Protein AF-A0A835IHR6-F1 (afdb_monomer_lite)

Secondary structure (DSSP, 8-state):
---THHHHHHHTSS-S---EEEEEEEEEE--TTS--EEEEEEEEEEEEEE-SS-EEESSS---TT-EEEEE---HHHHHHHHHHHHHHHHHHHHHTTTS----------BGGGSHHHHSSTTHHHHHHHTTSTT-------BSS--PPPPGGGS--------PPP-----------

Sequence (176 aa):
MRSLFSISSKMSHASDNDLYIGVTKRRKCSVGSEKKKLVSTLAFHEVSRGDEEYLYVVGDGIKTGDTFQFFYPYPEGALMSRNVVFDNLRALKQSNADKKVMCGGLIFSCCGRGESFLEQPNADSLAFSENFEGVSLSGVFCCGEIGRSSVSIGQDNGAMPHLKNNETLAASERKA

Organism: NCBI:txid261450

Foldseek 3Di:
DPDPVVVVVVVVPDDDFAKKKWKWDWDQDDDPPDGTDTAIDIDIWTFPDDDPPDTDTPDDDDDPPIDIDMDDADLPVVLVVLVVLLVVLLVVCVVCVPPPDDDDDADADAPCCACVRNVHHPSNVCSVCVNDPPDDDDYDHDPDDDDPDPPPSPPPVDDDDDDDDDDDDDDDDDDD

Radius of gyration: 23.87 Å; chains: 1; bounding box: 57×58×56 Å

InterPro domains:
  IPR019494 FIST, C-domain [PF10442] (58-148)

pLDDT: mean 72.57, std 21.6, range [28.52, 95.31]

Structure (mmCIF, N/CA/C/O backbone):
data_AF-A0A835IHR6-F1
#
_entry.id   AF-A0A835IHR6-F1
#
loop_
_atom_site.group_PDB
_atom_site.id
_atom_site.type_symbol
_atom_site.label_atom_id
_atom_site.label_alt_id
_atom_site.label_comp_id
_atom_site.label_asym_id
_atom_site.label_entity_id
_atom_site.label_seq_id
_atom_site.pdbx_PDB_ins_code
_atom_site.Cartn_x
_atom_site.Cartn_y
_atom_site.Cartn_z
_atom_site.occupancy
_atom_site.B_iso_or_equiv
_atom_site.auth_seq_id
_atom_site.auth_comp_id
_atom_site.auth_asym_id
_atom_site.auth_atom_id
_atom_site.pdbx_PDB_model_num
ATOM 1 N N . MET A 1 1 ? 23.087 12.637 -8.332 1.00 33.00 1 MET A N 1
ATOM 2 C CA . MET A 1 1 ? 23.139 11.366 -9.080 1.00 33.00 1 MET A CA 1
ATOM 3 C C . MET A 1 1 ? 23.685 10.310 -8.127 1.00 33.00 1 MET A C 1
ATOM 5 O O . MET A 1 1 ? 24.873 10.334 -7.837 1.00 33.00 1 MET A O 1
ATOM 9 N N . ARG A 1 2 ? 22.828 9.500 -7.490 1.00 32.53 2 ARG A N 1
ATOM 10 C CA . ARG A 1 2 ? 23.314 8.388 -6.656 1.00 32.53 2 ARG A CA 1
ATOM 11 C C . ARG A 1 2 ? 23.652 7.248 -7.614 1.00 32.53 2 ARG A C 1
ATOM 13 O O . ARG A 1 2 ? 22.784 6.816 -8.360 1.00 32.53 2 ARG A O 1
ATOM 20 N N . SER A 1 3 ? 24.934 6.897 -7.659 1.00 32.94 3 SER A N 1
ATOM 21 C CA . SER A 1 3 ? 25.515 5.910 -8.570 1.00 32.94 3 SER A CA 1
ATOM 22 C C . SER A 1 3 ? 24.797 4.560 -8.464 1.00 32.94 3 SER A C 1
ATOM 24 O O . SER A 1 3 ? 24.517 4.112 -7.350 1.00 32.94 3 SER A O 1
ATOM 26 N N . LEU A 1 4 ? 24.542 3.912 -9.607 1.00 38.97 4 LEU A N 1
ATOM 27 C CA . LEU A 1 4 ? 24.012 2.542 -9.728 1.00 38.97 4 LEU A CA 1
ATOM 28 C C . LEU A 1 4 ? 24.781 1.540 -8.843 1.00 38.97 4 LEU A C 1
ATOM 30 O O . LEU A 1 4 ? 24.191 0.619 -8.282 1.00 38.97 4 LEU A O 1
ATOM 34 N N . PHE A 1 5 ? 26.070 1.795 -8.593 1.00 34.50 5 PHE A N 1
ATOM 35 C CA . PHE A 1 5 ? 26.899 1.015 -7.668 1.00 34.50 5 PHE A CA 1
ATOM 36 C C . PHE A 1 5 ? 26.370 0.986 -6.225 1.00 34.50 5 PHE A C 1
ATOM 38 O O . PHE A 1 5 ? 26.465 -0.036 -5.550 1.00 34.50 5 PHE A O 1
ATOM 45 N N . SER A 1 6 ? 25.768 2.081 -5.745 1.00 37.47 6 SER A N 1
ATOM 46 C CA . SER A 1 6 ? 25.192 2.142 -4.393 1.00 37.47 6 SER A CA 1
ATOM 47 C C . SER A 1 6 ? 23.899 1.333 -4.263 1.00 37.47 6 SER A C 1
ATOM 49 O O . SER A 1 6 ? 23.477 1.057 -3.140 1.00 37.47 6 SER A O 1
ATOM 51 N N . ILE A 1 7 ? 23.249 1.007 -5.383 1.00 46.50 7 ILE A N 1
ATOM 52 C CA . ILE A 1 7 ? 22.036 0.185 -5.417 1.00 46.50 7 ILE A CA 1
ATOM 53 C C . ILE A 1 7 ? 22.451 -1.290 -5.408 1.00 46.50 7 ILE A C 1
ATOM 55 O O . ILE A 1 7 ? 21.977 -2.047 -4.563 1.00 46.50 7 ILE A O 1
ATOM 59 N N . SER A 1 8 ? 23.440 -1.659 -6.231 1.00 43.56 8 SER A N 1
ATOM 60 C CA . SER A 1 8 ? 23.990 -3.021 -6.278 1.00 43.56 8 SER A CA 1
ATOM 61 C C . SER A 1 8 ? 24.566 -3.489 -4.935 1.00 43.56 8 SER A C 1
ATOM 63 O O . SER A 1 8 ? 24.336 -4.633 -4.556 1.00 43.56 8 SER A O 1
ATOM 65 N N . SER A 1 9 ? 25.243 -2.622 -4.169 1.00 36.38 9 SER A N 1
ATOM 66 C CA . SER A 1 9 ? 25.798 -3.014 -2.861 1.00 36.38 9 SER A CA 1
ATOM 67 C C . SER A 1 9 ? 24.741 -3.182 -1.761 1.00 36.38 9 SER A C 1
ATOM 69 O O . SER A 1 9 ? 25.033 -3.757 -0.718 1.00 36.38 9 SER A O 1
ATOM 71 N N . LYS A 1 10 ? 23.526 -2.648 -1.951 1.00 41.16 10 LYS A N 1
ATOM 72 C CA . LYS A 1 10 ? 22.393 -2.848 -1.032 1.00 41.16 10 LYS A CA 1
ATOM 73 C C . LYS A 1 10 ? 21.544 -4.065 -1.403 1.00 41.16 10 LYS A C 1
ATOM 75 O O . LYS A 1 10 ? 20.822 -4.566 -0.550 1.00 41.16 10 LYS A O 1
ATOM 80 N N . MET A 1 11 ? 21.659 -4.550 -2.639 1.00 45.75 11 MET A N 1
ATOM 81 C CA . MET A 1 11 ? 20.967 -5.745 -3.132 1.00 45.75 11 MET A CA 1
ATOM 82 C C . MET A 1 11 ? 21.565 -7.057 -2.599 1.00 45.75 11 MET A C 1
ATOM 84 O O . MET A 1 11 ? 20.885 -8.071 -2.631 1.00 45.75 11 MET A O 1
ATOM 88 N N . SER A 1 12 ? 22.795 -7.066 -2.069 1.00 38.59 12 SER A N 1
ATOM 89 C CA . SER A 1 12 ? 23.459 -8.302 -1.612 1.00 38.59 12 SER A CA 1
ATOM 90 C C . SER A 1 12 ? 23.052 -8.790 -0.214 1.00 38.59 12 SER A C 1
ATOM 92 O O . SER A 1 12 ? 23.529 -9.836 0.216 1.00 38.59 12 SER A O 1
ATOM 94 N N . HIS A 1 13 ? 22.211 -8.042 0.510 1.00 40.66 13 HIS A N 1
ATOM 95 C CA . HIS A 1 13 ? 21.760 -8.390 1.868 1.00 40.66 13 HIS A CA 1
ATOM 96 C C . HIS A 1 13 ? 20.237 -8.499 2.020 1.00 40.66 13 HIS A C 1
ATOM 98 O O . HIS A 1 13 ? 19.766 -8.813 3.109 1.00 40.66 13 HIS A O 1
ATOM 104 N N . ALA A 1 14 ? 19.469 -8.259 0.956 1.00 42.34 14 ALA A N 1
ATOM 105 C CA . ALA A 1 14 ? 18.035 -8.513 0.947 1.00 42.34 14 ALA A CA 1
ATOM 106 C C . ALA A 1 14 ? 17.813 -9.921 0.391 1.00 42.34 14 ALA A C 1
ATOM 108 O O . ALA A 1 14 ? 18.151 -10.195 -0.759 1.00 42.34 14 ALA A O 1
ATOM 109 N N . SER A 1 15 ? 17.293 -10.826 1.210 1.00 46.03 15 SER A N 1
ATOM 110 C CA . SER A 1 15 ? 16.718 -12.073 0.715 1.00 46.03 15 SER A CA 1
ATOM 111 C C . SER A 1 15 ? 15.605 -11.738 -0.287 1.00 46.03 15 SER A C 1
ATOM 113 O O . SER A 1 15 ? 14.646 -11.076 0.090 1.00 46.03 15 SER A O 1
ATOM 115 N N . ASP A 1 16 ? 15.802 -12.149 -1.540 1.00 52.50 16 ASP A N 1
ATOM 116 C CA . ASP A 1 16 ? 14.849 -12.268 -2.656 1.00 52.50 16 ASP A CA 1
ATOM 117 C C . ASP A 1 16 ? 13.766 -11.173 -2.868 1.00 52.50 16 ASP A C 1
ATOM 119 O O . ASP A 1 16 ? 12.729 -11.131 -2.220 1.00 52.50 16 ASP A O 1
ATOM 123 N N . ASN A 1 17 ? 13.991 -10.356 -3.906 1.00 57.34 17 ASN A N 1
ATOM 124 C CA . ASN A 1 17 ? 13.030 -9.894 -4.929 1.00 57.34 17 ASN A CA 1
ATOM 125 C C . ASN A 1 17 ? 11.777 -9.049 -4.619 1.00 57.34 17 ASN A C 1
ATOM 127 O O . ASN A 1 17 ? 11.035 -8.770 -5.554 1.00 57.34 17 ASN A O 1
ATOM 131 N N . ASP A 1 18 ? 11.576 -8.478 -3.436 1.00 77.06 18 ASP A N 1
ATOM 132 C CA . ASP A 1 18 ? 10.420 -7.575 -3.237 1.00 77.06 18 ASP A CA 1
ATOM 133 C C . ASP A 1 18 ? 10.689 -6.095 -3.622 1.00 77.06 18 ASP A C 1
ATOM 135 O O . ASP A 1 18 ? 10.271 -5.155 -2.941 1.00 77.06 18 ASP A O 1
ATOM 139 N N . LEU A 1 19 ? 11.421 -5.839 -4.713 1.00 87.12 19 LEU A N 1
ATOM 140 C CA . LEU A 1 19 ? 11.653 -4.476 -5.214 1.00 87.12 19 LEU A CA 1
ATOM 141 C C . LEU A 1 19 ? 10.537 -4.064 -6.181 1.00 87.12 19 LEU A C 1
ATOM 143 O O . LEU A 1 19 ? 10.242 -4.769 -7.139 1.00 87.12 19 LEU A O 1
ATOM 147 N N . TYR A 1 20 ? 9.980 -2.869 -5.997 1.00 89.75 20 TYR A N 1
ATOM 148 C CA . TYR A 1 20 ? 8.940 -2.315 -6.864 1.00 89.75 20 TYR A CA 1
ATOM 149 C C . TYR A 1 20 ? 9.342 -0.949 -7.419 1.00 89.75 20 TYR A C 1
ATOM 151 O O . TYR A 1 20 ? 10.105 -0.195 -6.808 1.00 89.75 20 TYR A O 1
ATOM 159 N N . ILE A 1 21 ? 8.767 -0.581 -8.562 1.00 91.81 21 ILE A N 1
ATOM 160 C CA . ILE A 1 21 ? 8.725 0.806 -9.022 1.00 91.81 21 ILE A CA 1
ATOM 161 C C . ILE A 1 21 ? 7.293 1.335 -8.988 1.00 91.81 21 ILE A C 1
ATOM 163 O O . ILE A 1 21 ? 6.369 0.731 -9.528 1.00 91.81 21 ILE A O 1
ATOM 167 N N . GLY A 1 22 ? 7.104 2.496 -8.370 1.00 91.12 22 GLY A N 1
ATOM 168 C CA . GLY A 1 22 ? 5.860 3.253 -8.445 1.00 91.12 22 GLY A CA 1
ATOM 169 C C . GLY A 1 22 ? 5.953 4.254 -9.587 1.00 91.12 22 GLY A C 1
ATOM 170 O O . GLY A 1 22 ? 6.717 5.217 -9.509 1.00 91.12 22 GLY A O 1
ATOM 171 N N . VAL A 1 23 ? 5.189 4.023 -10.650 1.00 91.44 23 VAL A N 1
ATOM 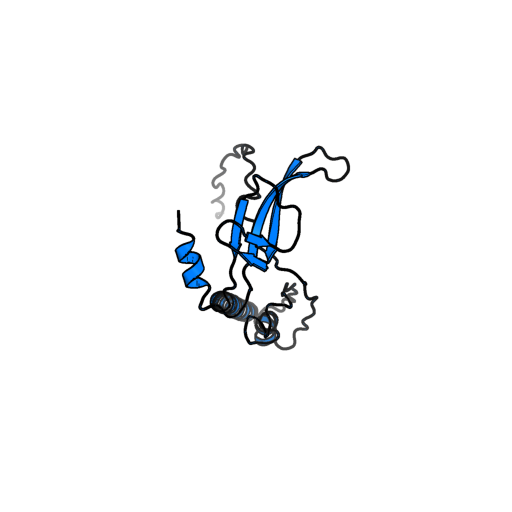172 C CA . VAL A 1 23 ? 5.189 4.813 -11.884 1.00 91.44 23 VAL A CA 1
ATOM 173 C C . VAL A 1 23 ? 4.021 5.792 -11.873 1.00 91.44 23 VAL A C 1
ATOM 175 O O . VAL A 1 23 ? 2.853 5.395 -11.848 1.00 91.44 23 VAL A O 1
ATOM 178 N N . THR A 1 24 ? 4.326 7.086 -11.937 1.00 91.94 24 THR A N 1
ATOM 179 C CA . THR A 1 24 ? 3.325 8.141 -12.109 1.00 91.94 24 THR A CA 1
ATOM 180 C C . THR A 1 24 ? 3.050 8.343 -13.595 1.00 91.94 24 THR A C 1
ATOM 182 O O . THR A 1 24 ? 3.876 8.870 -14.339 1.00 91.94 24 THR A O 1
ATOM 185 N N . LYS A 1 25 ? 1.852 7.945 -14.025 1.00 91.19 25 LYS A N 1
ATOM 186 C CA . LYS A 1 25 ? 1.373 8.035 -15.406 1.00 91.19 25 LYS A CA 1
ATOM 187 C C . LYS A 1 25 ? 0.464 9.254 -15.534 1.00 91.19 25 LYS A C 1
ATOM 189 O O . LYS A 1 25 ? -0.599 9.309 -14.923 1.00 91.19 25 LYS A O 1
ATOM 194 N N . ARG A 1 26 ? 0.855 10.235 -16.349 1.00 91.12 26 ARG A N 1
ATOM 195 C CA . ARG A 1 26 ? 0.027 11.415 -16.659 1.00 91.12 26 ARG A CA 1
ATOM 196 C C . ARG A 1 26 ? -0.587 11.254 -18.048 1.00 91.12 26 ARG A C 1
ATOM 198 O O . ARG A 1 26 ? 0.137 11.171 -19.041 1.00 91.12 26 ARG A O 1
ATOM 205 N N . ARG A 1 27 ? -1.915 11.134 -18.130 1.00 88.81 27 ARG A N 1
ATOM 206 C CA . ARG A 1 27 ? -2.646 10.739 -19.350 1.00 88.81 27 ARG A CA 1
ATOM 207 C C . ARG A 1 27 ? -3.878 11.604 -19.578 1.00 88.81 27 ARG A C 1
ATOM 209 O O . ARG A 1 27 ? -4.489 12.073 -18.630 1.00 88.81 27 ARG A O 1
ATOM 216 N N . LYS A 1 28 ? -4.256 11.814 -20.842 1.00 89.56 28 LYS A N 1
ATOM 217 C CA . LYS A 1 28 ? -5.548 12.424 -21.193 1.00 89.56 28 LYS A CA 1
ATOM 218 C C . LYS A 1 28 ? -6.617 11.334 -21.168 1.00 89.56 28 LYS A C 1
ATOM 220 O O . LYS A 1 28 ? -6.637 10.496 -22.066 1.00 89.56 28 LYS A O 1
ATOM 225 N N . CYS A 1 29 ? -7.483 11.362 -20.166 1.00 81.56 29 CYS A N 1
ATOM 226 C CA . CYS A 1 29 ? -8.569 10.406 -19.986 1.00 81.56 29 CYS A CA 1
ATOM 227 C C . CYS A 1 29 ? -9.914 11.093 -20.238 1.00 81.56 29 CYS A C 1
ATOM 229 O O . CYS A 1 29 ? -10.078 12.273 -19.934 1.00 81.56 29 CYS A O 1
ATOM 231 N N . SER A 1 30 ? -10.874 10.359 -20.790 1.00 81.06 30 SER A N 1
ATOM 232 C CA . SER A 1 30 ? -12.285 10.753 -20.855 1.00 81.06 30 SER A CA 1
ATOM 233 C C . SER A 1 30 ? -13.092 9.758 -20.035 1.00 81.06 30 SER A C 1
ATOM 235 O O . SER A 1 30 ? -12.891 8.553 -20.184 1.00 81.06 30 SER A O 1
ATOM 237 N N . VAL A 1 31 ? -13.989 10.251 -19.186 1.00 78.25 31 VAL A N 1
ATOM 238 C CA . VAL A 1 31 ? -14.926 9.419 -18.427 1.00 78.25 31 VAL A CA 1
ATOM 239 C C . VAL A 1 31 ? -16.317 9.686 -18.993 1.00 78.25 31 VAL A C 1
ATOM 241 O O . VAL A 1 31 ? -16.807 10.811 -18.947 1.00 78.25 31 VAL A O 1
ATOM 244 N N . GLY A 1 32 ? -16.928 8.674 -19.611 1.00 80.94 32 GLY A N 1
ATOM 245 C CA . GLY A 1 32 ? -18.205 8.835 -20.312 1.00 80.94 32 GLY A CA 1
ATOM 246 C C . GLY A 1 32 ? -18.136 9.876 -21.438 1.00 80.94 32 GLY A C 1
ATOM 247 O O . GLY A 1 32 ? -17.226 9.850 -22.266 1.00 80.94 32 GLY A O 1
ATOM 248 N N . SER A 1 33 ? -19.102 10.796 -21.462 1.00 76.69 33 SER A N 1
ATOM 249 C CA . SER A 1 33 ? -19.190 11.891 -22.439 1.00 76.69 33 SER A CA 1
ATOM 250 C C . SER A 1 33 ? -18.378 13.139 -22.060 1.00 76.69 33 SER A C 1
ATOM 252 O O . SER A 1 33 ? -18.469 14.159 -22.747 1.00 76.69 33 SER A O 1
ATOM 254 N N . GLU A 1 34 ? -17.612 13.108 -20.966 1.00 79.62 34 GLU A N 1
ATOM 255 C CA . GLU A 1 34 ? -16.839 14.265 -20.512 1.00 79.62 34 GLU A CA 1
ATOM 256 C C . GLU A 1 34 ? -15.632 14.566 -21.413 1.00 79.62 34 GLU A C 1
ATOM 258 O O . GLU A 1 34 ? -15.010 13.684 -22.017 1.00 79.62 34 GLU A O 1
ATOM 263 N N . LYS A 1 35 ? -15.261 15.853 -21.481 1.00 80.19 35 LYS A N 1
ATOM 264 C CA . LYS A 1 35 ? -14.064 16.303 -22.204 1.00 80.19 35 LYS A CA 1
ATOM 265 C C . LYS A 1 35 ? -12.815 15.636 -21.624 1.00 80.19 35 LYS A C 1
ATOM 267 O O . LYS A 1 35 ? -12.690 15.469 -20.415 1.00 80.19 35 LYS A O 1
ATOM 272 N N . LYS A 1 36 ? -11.851 15.321 -22.496 1.00 86.00 36 LYS A N 1
ATOM 273 C CA . LYS A 1 36 ? -10.575 14.715 -22.093 1.00 86.00 36 LYS A CA 1
ATOM 274 C C . LYS A 1 36 ? -9.863 15.597 -21.062 1.00 86.00 36 LYS A C 1
ATOM 276 O O . LYS A 1 36 ? -9.420 16.694 -21.401 1.00 86.00 36 LYS A O 1
ATOM 281 N N . LYS A 1 37 ? -9.703 15.092 -19.840 1.00 87.69 37 LYS A N 1
ATOM 282 C CA . LYS A 1 37 ? -8.950 15.733 -18.757 1.00 87.69 37 LYS A CA 1
ATOM 283 C C . LYS A 1 37 ? -7.599 15.050 -18.593 1.00 87.69 37 LYS A C 1
ATOM 285 O O . LYS A 1 37 ? -7.466 13.847 -18.807 1.00 87.69 37 LYS A O 1
ATOM 290 N N . LEU A 1 38 ? -6.581 15.823 -18.231 1.00 87.88 38 LEU A N 1
ATOM 291 C CA . LEU A 1 38 ? -5.297 15.263 -17.835 1.00 87.88 38 LEU A CA 1
ATOM 292 C C . LEU A 1 38 ? -5.423 14.685 -16.420 1.00 87.88 38 LEU A C 1
ATOM 294 O O . LEU A 1 38 ? -5.733 15.411 -15.480 1.00 87.88 38 LEU A O 1
ATOM 298 N N . VAL A 1 39 ? -5.197 13.385 -16.283 1.00 88.25 39 VAL A N 1
ATOM 299 C CA . VAL A 1 39 ? -5.267 12.645 -15.024 1.00 88.25 39 VAL A CA 1
ATOM 300 C C . VAL A 1 39 ? -3.889 12.064 -14.735 1.00 88.25 39 VAL A C 1
ATOM 302 O O . VAL A 1 39 ? -3.230 11.532 -15.631 1.00 88.25 39 VAL A O 1
ATOM 305 N N . SER A 1 40 ? -3.451 12.191 -13.486 1.00 87.19 40 SER A N 1
ATOM 306 C CA . SER A 1 40 ? -2.262 11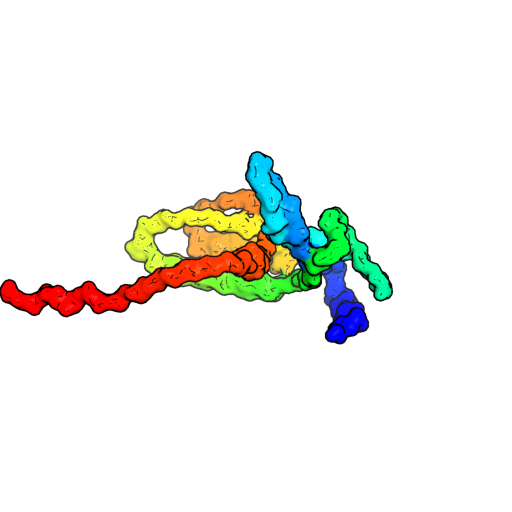.516 -12.973 1.00 87.19 40 SER A CA 1
ATOM 307 C C . SER A 1 40 ? -2.697 10.276 -12.197 1.00 87.19 40 SER A C 1
ATOM 309 O O . SER A 1 40 ? -3.518 10.380 -11.290 1.00 87.19 40 SER A O 1
ATOM 311 N N . THR A 1 41 ? -2.143 9.118 -12.535 1.00 87.12 41 THR A N 1
ATOM 312 C CA . THR A 1 41 ? -2.378 7.845 -11.841 1.00 87.12 41 THR A CA 1
ATOM 313 C C . THR A 1 41 ? -1.053 7.263 -11.371 1.00 87.12 41 THR A C 1
ATOM 315 O O . THR A 1 41 ? -0.048 7.415 -12.063 1.00 87.12 41 THR A O 1
ATOM 318 N N . LEU A 1 42 ? -1.051 6.561 -10.242 1.00 87.94 42 LEU A N 1
ATOM 319 C CA . LEU A 1 42 ? 0.106 5.816 -9.748 1.00 87.94 42 LEU A CA 1
ATOM 320 C C . LEU A 1 42 ? -0.136 4.320 -9.961 1.00 87.94 42 LEU A C 1
ATOM 322 O O . LEU A 1 42 ? -1.202 3.823 -9.607 1.00 87.94 42 LEU A O 1
ATOM 326 N N . ALA A 1 43 ? 0.833 3.624 -10.550 1.00 88.19 43 ALA A N 1
ATOM 327 C CA . ALA A 1 43 ? 0.812 2.173 -10.716 1.00 88.19 43 ALA A CA 1
ATOM 328 C C . ALA A 1 43 ? 2.121 1.579 -10.196 1.00 88.19 43 ALA A C 1
ATOM 330 O O . ALA A 1 43 ? 3.188 2.121 -10.480 1.00 88.19 43 ALA A O 1
ATOM 331 N N . PHE A 1 44 ? 2.033 0.481 -9.454 1.00 87.81 44 PHE A N 1
ATOM 332 C CA . PHE A 1 44 ? 3.196 -0.242 -8.953 1.00 87.81 44 PHE A CA 1
ATOM 333 C C . PHE A 1 44 ? 3.519 -1.410 -9.879 1.00 87.81 44 PHE A C 1
ATOM 335 O O . PHE A 1 44 ? 2.614 -2.082 -10.372 1.00 87.81 44 PHE A O 1
ATOM 342 N N . HIS A 1 45 ? 4.807 -1.613 -10.128 1.00 89.75 45 HIS A N 1
ATOM 343 C CA . HIS A 1 45 ? 5.333 -2.677 -10.971 1.00 89.75 45 HIS A CA 1
ATOM 344 C C . HIS A 1 45 ? 6.457 -3.388 -10.221 1.00 89.75 45 HIS A C 1
ATOM 346 O O . HIS A 1 45 ? 7.404 -2.733 -9.782 1.00 89.75 45 HIS A O 1
ATOM 352 N N . GLU A 1 46 ? 6.347 -4.703 -10.073 1.00 89.88 46 GLU A N 1
ATOM 353 C CA . GLU A 1 46 ? 7.394 -5.545 -9.490 1.00 89.88 46 GLU A CA 1
ATOM 354 C C . GLU A 1 46 ? 8.627 -5.540 -10.396 1.00 89.88 46 GLU A C 1
ATOM 356 O O . GLU A 1 46 ? 8.511 -5.619 -11.623 1.00 89.88 46 GLU A O 1
ATOM 361 N N . VAL A 1 47 ? 9.813 -5.442 -9.806 1.00 91.31 47 VAL A N 1
ATOM 362 C CA . VAL A 1 47 ? 11.082 -5.546 -10.518 1.00 91.31 47 VAL A CA 1
ATOM 363 C C . VAL A 1 47 ? 11.505 -7.007 -10.569 1.00 91.31 47 VAL A C 1
ATOM 365 O O . VAL A 1 47 ? 12.003 -7.555 -9.596 1.00 91.31 47 VAL A O 1
ATOM 368 N N . SER A 1 48 ? 11.382 -7.606 -11.749 1.00 91.12 48 SER A N 1
ATOM 369 C CA . SER A 1 48 ? 11.783 -8.996 -11.985 1.00 91.12 48 SER A CA 1
ATOM 370 C C . SER A 1 48 ? 13.301 -9.185 -12.095 1.00 91.12 48 SER A C 1
ATOM 372 O O . SER A 1 48 ? 13.829 -10.219 -11.693 1.00 91.12 48 SER A O 1
ATOM 374 N N . ARG A 1 49 ? 14.019 -8.214 -12.684 1.00 89.12 49 ARG A N 1
ATOM 375 C CA . ARG A 1 49 ? 15.478 -8.264 -12.897 1.00 89.12 49 ARG A CA 1
ATOM 376 C C . ARG A 1 49 ? 16.032 -6.879 -13.250 1.00 89.12 49 ARG A C 1
ATOM 378 O O . ARG A 1 49 ? 15.294 -6.014 -13.712 1.00 89.12 49 ARG A O 1
ATOM 385 N N . GLY A 1 50 ? 17.344 -6.691 -13.120 1.00 89.00 50 GLY A N 1
ATOM 386 C CA . GLY A 1 50 ? 18.079 -5.593 -13.755 1.00 89.00 50 GLY A CA 1
ATOM 387 C C . GLY A 1 50 ? 19.421 -6.038 -14.347 1.00 89.00 50 GLY A C 1
ATOM 388 O O . GLY A 1 50 ? 19.933 -7.108 -14.004 1.00 89.00 50 GLY A O 1
ATOM 389 N N . ASP A 1 51 ? 19.967 -5.213 -15.235 1.00 91.00 51 ASP A N 1
ATOM 390 C CA . ASP A 1 51 ? 21.344 -5.271 -15.740 1.00 91.00 51 ASP A CA 1
ATOM 391 C C . ASP A 1 51 ? 21.983 -3.861 -15.735 1.00 91.00 51 ASP A C 1
ATOM 393 O O . ASP A 1 51 ? 21.492 -2.961 -15.049 1.00 91.00 51 ASP A O 1
ATOM 397 N N . GLU A 1 52 ? 23.116 -3.674 -16.418 1.00 90.81 52 GLU A N 1
ATOM 398 C CA . GLU A 1 52 ? 23.854 -2.400 -16.433 1.00 90.81 52 GLU A CA 1
ATOM 399 C C . GLU A 1 52 ? 23.075 -1.245 -17.088 1.00 90.81 52 GLU A C 1
ATOM 401 O O . GLU A 1 52 ? 23.311 -0.081 -16.755 1.00 90.81 52 GLU A O 1
ATOM 406 N N . GLU A 1 53 ? 22.133 -1.551 -17.985 1.00 91.69 53 GLU A N 1
ATOM 407 C CA . GLU A 1 53 ? 21.404 -0.568 -18.791 1.00 91.69 53 GLU A CA 1
ATOM 408 C C . GLU A 1 53 ? 19.891 -0.575 -18.524 1.00 91.69 53 GLU A C 1
ATOM 410 O O . GLU A 1 53 ? 19.235 0.463 -18.670 1.00 91.69 53 GLU A O 1
ATOM 415 N N . TYR A 1 54 ? 19.324 -1.713 -18.108 1.00 90.88 54 TYR A N 1
ATOM 416 C CA . TYR A 1 54 ? 17.879 -1.930 -18.070 1.00 90.88 54 TYR A CA 1
ATOM 417 C C . TYR A 1 54 ? 17.357 -2.469 -16.738 1.00 90.88 54 TYR A C 1
ATOM 419 O O . TYR A 1 54 ? 18.000 -3.231 -16.017 1.00 90.88 54 TYR A O 1
ATOM 427 N N . LEU A 1 55 ? 16.104 -2.103 -16.461 1.00 91.38 55 LEU A N 1
ATOM 428 C CA . LEU A 1 55 ? 15.272 -2.671 -15.410 1.00 91.38 55 LEU A CA 1
ATOM 429 C C . LEU A 1 55 ? 14.089 -3.391 -16.061 1.00 91.38 55 LEU A C 1
ATOM 431 O O . LEU A 1 55 ? 13.334 -2.781 -16.820 1.00 91.38 55 LEU A O 1
ATOM 435 N N . TYR A 1 56 ? 13.912 -4.667 -15.744 1.00 92.00 56 TYR A N 1
ATOM 436 C CA . TYR A 1 56 ? 12.820 -5.493 -16.245 1.00 92.00 56 TYR A CA 1
ATOM 437 C C . TYR A 1 56 ? 11.735 -5.569 -15.180 1.00 92.00 56 TYR A C 1
ATOM 439 O O . TYR A 1 56 ? 11.975 -6.049 -14.070 1.00 92.00 56 TYR A O 1
ATOM 447 N N . VAL A 1 57 ? 10.533 -5.111 -15.518 1.00 92.94 57 VAL A N 1
ATOM 448 C CA . VAL A 1 57 ? 9.413 -5.019 -14.575 1.00 92.94 57 VAL A CA 1
ATOM 449 C C . VAL A 1 57 ? 8.190 -5.777 -15.071 1.00 92.94 57 VAL A C 1
ATOM 451 O O . VAL A 1 57 ? 7.970 -5.892 -16.276 1.00 92.94 57 VAL A O 1
ATOM 454 N N . VAL A 1 58 ? 7.388 -6.279 -14.137 1.00 90.75 58 VAL A N 1
ATOM 455 C CA . VAL A 1 58 ? 6.140 -6.991 -14.423 1.00 90.75 58 VAL A CA 1
ATOM 456 C C . VAL A 1 58 ? 5.006 -5.989 -14.676 1.00 90.75 58 VAL A C 1
ATOM 458 O O . VAL A 1 58 ? 4.845 -4.989 -13.970 1.00 90.75 58 VAL A O 1
ATOM 461 N N . GLY A 1 59 ? 4.192 -6.266 -15.694 1.00 88.19 59 GLY A N 1
ATOM 462 C CA . GLY A 1 59 ? 3.046 -5.443 -16.090 1.00 88.19 59 GLY A CA 1
ATOM 463 C C . GLY A 1 59 ? 3.330 -4.522 -17.280 1.00 88.19 59 GLY A C 1
ATOM 464 O O . GLY A 1 59 ? 4.354 -4.633 -17.948 1.00 88.19 59 GLY A O 1
ATOM 465 N N . ASP A 1 60 ? 2.390 -3.623 -17.578 1.00 89.25 60 ASP A N 1
ATOM 466 C CA . ASP A 1 60 ? 2.371 -2.862 -18.829 1.00 89.25 60 ASP A CA 1
ATOM 467 C C . ASP A 1 60 ? 1.993 -1.368 -18.666 1.00 89.25 60 ASP A C 1
ATOM 469 O O . ASP A 1 60 ? 1.772 -0.812 -17.581 1.00 89.25 60 ASP A O 1
ATOM 473 N N . GLY A 1 61 ? 1.982 -0.649 -19.791 1.00 90.62 61 GLY A N 1
ATOM 474 C CA . GLY A 1 61 ? 1.483 0.728 -19.863 1.00 90.62 61 GLY A CA 1
ATOM 475 C C . GLY A 1 61 ? 2.429 1.817 -19.339 1.00 90.62 61 GLY A C 1
ATOM 476 O O . GLY A 1 61 ? 2.008 2.978 -19.243 1.00 90.62 61 GLY A O 1
ATOM 477 N N . ILE A 1 62 ? 3.681 1.474 -19.021 1.00 94.00 62 ILE A N 1
ATOM 478 C CA . ILE A 1 62 ? 4.770 2.444 -18.836 1.00 94.00 62 ILE A CA 1
ATOM 479 C C . ILE A 1 62 ? 5.138 3.020 -20.207 1.00 94.00 62 ILE A C 1
ATOM 481 O O . ILE A 1 62 ? 5.242 2.290 -21.193 1.00 94.00 62 ILE A O 1
ATOM 485 N N . LYS A 1 63 ? 5.286 4.342 -20.294 1.00 94.25 63 LYS A N 1
ATOM 486 C CA . LYS A 1 63 ? 5.632 5.056 -21.531 1.00 94.25 63 LYS A CA 1
ATOM 487 C C . LYS A 1 63 ? 6.769 6.039 -21.284 1.00 94.25 63 LYS A C 1
ATOM 489 O O . LYS A 1 63 ? 6.944 6.536 -20.175 1.00 94.25 63 LYS A O 1
ATOM 494 N N . THR A 1 64 ? 7.500 6.378 -22.344 1.00 94.69 64 THR A N 1
ATOM 495 C CA . THR A 1 64 ? 8.499 7.451 -22.310 1.00 94.69 64 THR A CA 1
ATOM 496 C C . THR A 1 64 ? 7.890 8.737 -21.750 1.00 94.69 64 THR A C 1
ATOM 498 O O . THR A 1 64 ? 6.820 9.168 -22.185 1.00 94.69 64 THR A O 1
ATOM 501 N N . GLY A 1 65 ? 8.577 9.344 -20.783 1.00 92.12 65 GLY A N 1
ATOM 502 C CA . GLY A 1 65 ? 8.115 10.539 -20.073 1.00 92.12 65 GLY A CA 1
ATOM 503 C C . GLY A 1 65 ? 7.354 10.256 -18.775 1.00 92.12 65 GLY A C 1
ATOM 504 O O . GLY A 1 65 ? 7.095 11.199 -18.028 1.00 92.12 65 GLY A O 1
ATOM 505 N N . ASP A 1 66 ? 7.030 8.996 -18.468 1.00 94.00 66 ASP A N 1
ATOM 506 C CA . ASP A 1 66 ? 6.596 8.632 -17.120 1.00 94.00 66 ASP A CA 1
ATOM 507 C C . ASP A 1 66 ? 7.739 8.791 -16.123 1.00 94.00 66 ASP A C 1
ATOM 509 O O . ASP A 1 66 ? 8.901 8.509 -16.420 1.00 94.00 66 ASP A O 1
ATOM 513 N N . THR A 1 67 ? 7.392 9.220 -14.915 1.00 92.94 67 THR A N 1
ATOM 514 C CA . THR A 1 67 ? 8.334 9.269 -13.801 1.00 92.94 67 THR A CA 1
ATOM 515 C C . THR A 1 67 ? 8.101 8.076 -12.896 1.00 92.94 67 THR A C 1
ATOM 517 O O . THR A 1 67 ? 6.965 7.638 -12.707 1.00 92.94 67 THR A O 1
ATOM 520 N N . PHE A 1 68 ? 9.172 7.545 -12.317 1.00 92.81 68 PHE A N 1
ATOM 521 C CA . PHE A 1 68 ? 9.078 6.433 -11.385 1.00 92.81 68 PHE A CA 1
ATOM 522 C C . PHE A 1 68 ? 9.956 6.653 -10.160 1.00 92.81 68 PHE A C 1
ATOM 524 O O . PHE A 1 68 ? 10.912 7.431 -10.182 1.00 92.81 68 PHE A O 1
ATOM 531 N N . GLN A 1 69 ? 9.595 5.976 -9.076 1.00 91.81 69 GLN A N 1
ATOM 532 C CA . GLN A 1 69 ? 10.358 5.916 -7.835 1.00 91.81 69 GLN A CA 1
ATOM 533 C C . GLN A 1 69 ? 10.512 4.459 -7.423 1.00 91.81 69 GLN A C 1
ATOM 535 O O . GLN A 1 69 ? 9.613 3.659 -7.669 1.00 91.81 69 GLN A O 1
ATOM 540 N N . PHE A 1 70 ? 11.635 4.128 -6.795 1.00 89.94 70 PHE A N 1
ATOM 541 C CA . PHE A 1 70 ? 11.854 2.803 -6.226 1.00 89.94 70 PHE A CA 1
ATOM 542 C C . PHE A 1 70 ? 11.173 2.683 -4.867 1.00 89.94 70 PHE A C 1
ATOM 544 O O . PHE A 1 70 ? 11.275 3.583 -4.030 1.00 89.94 70 PHE A O 1
ATOM 551 N N . PHE A 1 71 ? 10.534 1.542 -4.654 1.00 87.69 71 PHE A N 1
ATOM 552 C CA . PHE A 1 71 ? 9.922 1.129 -3.404 1.00 87.69 71 PHE A CA 1
ATOM 553 C C . PHE A 1 71 ? 10.553 -0.191 -3.005 1.00 87.69 71 PHE A C 1
ATOM 555 O O . PHE A 1 71 ? 10.635 -1.112 -3.811 1.00 87.69 71 PHE A O 1
ATOM 562 N N . TYR A 1 72 ? 11.017 -0.258 -1.767 1.00 86.06 72 TYR A N 1
ATOM 563 C CA . TYR A 1 72 ? 11.511 -1.484 -1.169 1.00 86.06 72 TYR A CA 1
ATOM 564 C C . TYR A 1 72 ? 10.704 -1.749 0.103 1.00 86.06 72 TYR A C 1
ATOM 566 O O . TYR A 1 72 ? 10.206 -0.793 0.716 1.00 86.06 72 TYR A O 1
ATOM 574 N N . PRO A 1 73 ? 10.562 -3.013 0.512 1.00 81.88 73 PRO A N 1
ATOM 575 C CA . PRO A 1 73 ? 9.779 -3.363 1.676 1.00 81.88 73 PRO A CA 1
ATOM 576 C C . PRO A 1 73 ? 10.506 -2.874 2.922 1.00 81.88 73 PRO A C 1
ATOM 578 O O . PRO A 1 73 ? 11.723 -3.013 3.049 1.00 81.88 73 PRO A O 1
ATOM 581 N N . TYR A 1 74 ? 9.754 -2.312 3.863 1.00 86.56 74 TYR A N 1
ATOM 582 C CA . TYR A 1 74 ? 10.301 -1.867 5.141 1.00 86.56 74 TYR A CA 1
ATOM 583 C C . TYR A 1 74 ? 9.471 -2.431 6.303 1.00 86.56 74 TYR A C 1
ATOM 585 O O . TYR A 1 74 ? 8.653 -1.703 6.878 1.00 86.56 74 TYR A O 1
ATOM 593 N N . PRO A 1 75 ? 9.647 -3.733 6.630 1.00 86.31 75 PRO A N 1
ATOM 594 C CA . PRO A 1 75 ? 8.888 -4.420 7.676 1.00 86.31 75 PRO A CA 1
ATOM 595 C C . PRO A 1 75 ? 8.946 -3.716 9.029 1.00 86.31 75 PRO A C 1
ATOM 597 O O . PRO A 1 75 ? 7.915 -3.482 9.651 1.00 86.31 75 PRO A O 1
ATOM 600 N N . GLU A 1 76 ? 10.140 -3.296 9.452 1.00 89.56 76 GLU A N 1
ATOM 601 C CA . GLU A 1 76 ? 10.346 -2.637 10.744 1.00 89.56 76 GLU A CA 1
ATOM 602 C C . GLU A 1 76 ? 9.519 -1.349 10.860 1.00 89.56 76 GLU A C 1
ATOM 604 O O . GLU A 1 76 ? 8.779 -1.159 11.825 1.00 89.56 76 GLU A O 1
ATOM 609 N N . GLY A 1 77 ? 9.547 -0.490 9.837 1.00 89.50 77 GLY A N 1
ATOM 610 C CA . GLY A 1 77 ? 8.722 0.718 9.827 1.00 89.50 77 GLY A CA 1
ATOM 611 C C . GLY A 1 77 ? 7.226 0.432 9.762 1.00 89.50 77 GLY A C 1
ATOM 612 O O . GLY A 1 77 ? 6.439 1.165 10.366 1.00 89.50 77 GLY A O 1
ATOM 613 N N . ALA A 1 78 ? 6.820 -0.628 9.061 1.00 87.50 78 ALA A N 1
ATOM 614 C CA . ALA A 1 78 ? 5.428 -1.057 9.035 1.00 87.50 78 ALA A CA 1
ATOM 615 C C . ALA A 1 78 ? 4.960 -1.526 10.425 1.00 87.50 78 ALA A C 1
ATOM 617 O O . ALA A 1 78 ? 3.906 -1.080 10.884 1.00 87.50 78 ALA A O 1
ATOM 618 N N . LEU A 1 79 ? 5.770 -2.324 11.132 1.00 88.94 79 LEU A N 1
ATOM 619 C CA . LEU A 1 79 ? 5.521 -2.743 12.517 1.00 88.94 79 LEU A CA 1
ATOM 620 C C . LEU A 1 79 ? 5.435 -1.544 13.467 1.00 88.94 79 LEU A C 1
ATOM 622 O O . LEU A 1 79 ? 4.479 -1.431 14.236 1.00 88.94 79 LEU A O 1
ATOM 626 N N . MET A 1 80 ? 6.384 -0.607 13.382 1.00 92.25 80 MET A N 1
ATOM 627 C CA . MET A 1 80 ? 6.356 0.622 14.184 1.00 92.25 80 MET A CA 1
ATOM 628 C C . MET A 1 80 ? 5.072 1.421 13.937 1.00 92.25 80 MET A C 1
ATOM 630 O O . MET A 1 80 ? 4.397 1.829 14.882 1.00 92.25 80 MET A O 1
ATOM 634 N N . SER A 1 81 ? 4.692 1.608 12.669 1.00 90.69 81 SER A N 1
ATOM 635 C CA . SER A 1 81 ? 3.454 2.305 12.309 1.00 90.69 81 SER A CA 1
ATOM 636 C C . SER A 1 81 ? 2.210 1.586 12.837 1.00 90.69 81 SER A C 1
ATOM 638 O O . SER A 1 81 ? 1.266 2.246 13.273 1.00 90.69 81 SER A O 1
ATOM 640 N N . ARG A 1 82 ? 2.188 0.250 12.806 1.00 90.50 82 ARG A N 1
ATOM 641 C CA . ARG A 1 82 ? 1.096 -0.568 13.350 1.00 90.50 82 ARG A CA 1
ATOM 642 C C . ARG A 1 82 ? 0.974 -0.400 14.864 1.00 90.50 82 ARG A C 1
ATOM 644 O O . ARG A 1 82 ? -0.141 -0.261 15.360 1.00 90.50 82 ARG A O 1
ATOM 651 N N . ASN A 1 83 ? 2.091 -0.330 15.587 1.00 92.94 83 ASN A N 1
ATOM 652 C CA . ASN A 1 83 ? 2.090 -0.100 17.036 1.00 92.94 83 ASN A CA 1
ATOM 653 C C . ASN A 1 83 ? 1.555 1.293 17.404 1.00 92.94 83 ASN A C 1
ATOM 655 O O . ASN A 1 83 ? 0.770 1.419 18.337 1.00 92.94 83 ASN A O 1
ATOM 659 N N . VAL A 1 84 ? 1.857 2.323 16.608 1.00 94.50 84 VAL A N 1
ATOM 660 C CA . VAL A 1 84 ? 1.241 3.652 16.789 1.00 94.50 84 VAL A CA 1
ATOM 661 C C . VAL A 1 84 ? -0.284 3.589 16.630 1.00 94.50 84 VAL A C 1
ATOM 663 O O . VAL A 1 84 ? -1.020 4.199 17.405 1.00 94.50 84 VAL A O 1
ATOM 666 N N . VAL A 1 85 ? -0.791 2.842 15.642 1.00 91.69 85 VAL A N 1
ATOM 667 C CA . VAL A 1 85 ? -2.243 2.638 15.475 1.00 91.69 85 VAL A CA 1
ATOM 668 C C . VAL A 1 85 ? -2.831 1.885 16.668 1.00 91.69 85 VAL A C 1
ATOM 670 O O . VAL A 1 85 ? -3.886 2.278 17.163 1.00 91.69 85 VAL A O 1
ATOM 673 N N . PHE A 1 86 ? -2.149 0.850 17.159 1.00 92.75 86 PHE A N 1
ATOM 674 C CA . PHE A 1 86 ? -2.553 0.113 18.356 1.00 92.75 86 PHE A CA 1
ATOM 675 C C . PHE A 1 86 ? -2.713 1.034 19.575 1.00 92.75 86 PHE A C 1
ATOM 677 O O . PHE A 1 86 ? -3.753 1.003 20.236 1.00 92.75 86 PHE A O 1
ATOM 684 N N . ASP A 1 87 ? -1.734 1.901 19.835 1.00 95.31 87 ASP A N 1
ATOM 685 C CA . ASP A 1 87 ? -1.781 2.843 20.956 1.00 95.31 87 ASP A CA 1
ATOM 686 C C . ASP A 1 87 ? -2.916 3.868 20.800 1.00 95.31 87 ASP A C 1
ATOM 688 O O . ASP A 1 87 ? -3.626 4.177 21.761 1.00 95.31 87 ASP A O 1
ATOM 692 N N . ASN A 1 88 ? -3.167 4.339 19.575 1.00 93.06 88 ASN A N 1
ATOM 693 C CA . ASN A 1 88 ? -4.286 5.238 19.285 1.00 93.06 88 ASN A CA 1
ATOM 694 C C . ASN A 1 88 ? -5.649 4.569 19.526 1.00 93.06 88 ASN A C 1
ATOM 696 O O . ASN A 1 88 ? -6.561 5.198 20.069 1.00 93.06 88 ASN A O 1
ATOM 700 N N . LEU A 1 89 ? -5.800 3.295 19.154 1.00 91.25 89 LEU A N 1
ATOM 701 C CA . LEU A 1 89 ? -7.016 2.520 19.417 1.00 91.25 89 LEU A CA 1
ATOM 702 C C . LEU A 1 89 ? -7.235 2.319 20.923 1.00 91.25 89 LEU A C 1
ATOM 704 O O . LEU A 1 89 ? -8.362 2.470 21.406 1.00 91.25 89 LEU A O 1
ATOM 708 N N . ARG A 1 90 ? -6.160 2.065 21.678 1.00 92.06 90 ARG A N 1
ATOM 709 C CA . ARG A 1 90 ? -6.198 1.986 23.144 1.00 92.06 90 ARG A CA 1
ATOM 710 C C . ARG A 1 90 ? -6.671 3.296 23.772 1.00 92.06 90 ARG A C 1
ATOM 712 O O . ARG A 1 90 ? -7.565 3.282 24.620 1.00 92.06 90 ARG A O 1
ATOM 719 N N . ALA A 1 91 ? -6.109 4.424 23.339 1.00 91.44 91 ALA A N 1
ATOM 720 C CA . ALA A 1 91 ? -6.503 5.748 23.818 1.00 91.44 91 ALA A CA 1
ATOM 721 C C . ALA A 1 91 ? -7.971 6.063 23.477 1.00 91.44 91 ALA A C 1
ATOM 723 O O . ALA A 1 91 ? -8.721 6.559 24.322 1.00 91.44 91 ALA A O 1
ATOM 724 N N . LEU A 1 92 ? -8.417 5.703 22.267 1.00 88.00 92 LEU A N 1
ATOM 725 C CA . LEU A 1 92 ? -9.807 5.862 21.843 1.00 88.00 92 LEU A CA 1
ATOM 726 C C . LEU A 1 92 ? -10.767 5.078 22.746 1.00 88.00 92 LEU A C 1
ATOM 728 O O . LEU A 1 92 ? -11.784 5.630 23.172 1.00 88.00 92 LEU A O 1
ATOM 732 N N . LYS A 1 93 ? -10.438 3.824 23.079 1.00 85.19 93 LYS A N 1
ATOM 733 C CA . LYS A 1 93 ? -11.220 3.007 24.020 1.00 85.19 93 LYS A CA 1
ATOM 734 C C . LYS A 1 93 ? -11.338 3.678 25.388 1.00 85.19 93 LYS A C 1
ATOM 736 O O . LYS A 1 93 ? -12.439 3.775 25.919 1.00 85.19 93 LYS A O 1
ATOM 741 N N . GLN A 1 94 ? -10.228 4.173 25.935 1.00 86.56 94 GLN A N 1
ATOM 742 C CA . GLN A 1 94 ? -10.201 4.831 27.247 1.00 86.56 94 GLN A CA 1
ATOM 743 C C . GLN A 1 94 ? -11.036 6.119 27.267 1.00 86.56 94 GLN A C 1
ATOM 745 O O . GLN A 1 94 ? -11.795 6.341 28.205 1.00 86.56 94 GLN A O 1
ATOM 750 N N . SER A 1 95 ? -10.967 6.930 26.207 1.00 84.06 95 SER A N 1
ATOM 751 C CA . SER A 1 95 ? -11.744 8.177 26.093 1.00 84.06 95 SER A CA 1
ATOM 752 C C . SER A 1 95 ? -13.264 7.975 26.001 1.00 84.06 95 SER A C 1
ATOM 754 O O . SER A 1 95 ? -14.032 8.897 26.278 1.00 84.06 95 SER A O 1
ATOM 756 N N . ASN A 1 96 ? -13.700 6.774 25.613 1.00 76.00 96 ASN A N 1
ATOM 757 C CA . ASN A 1 96 ? -15.103 6.430 25.396 1.00 76.00 96 ASN A CA 1
ATOM 758 C C . ASN A 1 96 ? -15.654 5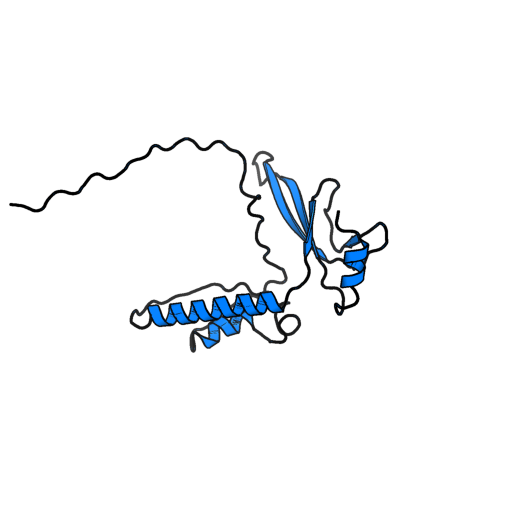.446 26.441 1.00 76.00 96 ASN A C 1
ATOM 760 O O . ASN A 1 96 ? -16.777 4.980 26.275 1.00 76.00 96 ASN A O 1
ATOM 764 N N . ALA A 1 97 ? -14.915 5.152 27.518 1.00 69.44 97 ALA A N 1
ATOM 765 C CA . ALA A 1 97 ? -15.328 4.190 28.545 1.00 69.44 97 ALA A CA 1
ATOM 766 C C . ALA A 1 97 ? -16.699 4.519 29.176 1.00 69.44 97 ALA A C 1
ATOM 768 O O . ALA A 1 97 ? -17.482 3.613 29.448 1.00 69.44 97 ALA A O 1
ATOM 769 N N . ASP A 1 98 ? -17.022 5.809 29.315 1.00 68.25 98 ASP A N 1
ATOM 770 C CA . ASP A 1 98 ? -18.269 6.283 29.934 1.00 68.25 98 ASP A CA 1
ATOM 771 C C . ASP A 1 98 ? -19.398 6.567 28.928 1.00 68.25 98 ASP A C 1
ATOM 773 O O . ASP A 1 98 ? -20.510 6.941 29.308 1.00 68.25 98 ASP A O 1
ATOM 777 N N . LYS A 1 99 ? -19.140 6.414 27.622 1.00 65.69 99 LYS A N 1
ATOM 778 C CA . LYS A 1 99 ? -20.118 6.700 26.566 1.00 65.69 99 LYS A CA 1
ATOM 779 C C . LYS A 1 99 ? -20.450 5.412 25.828 1.00 65.69 99 LYS A C 1
ATOM 781 O O . LYS A 1 99 ? -19.602 4.830 25.162 1.00 65.69 99 LYS A O 1
ATOM 786 N N . LYS A 1 100 ? -21.720 4.997 25.867 1.00 64.69 100 LYS A N 1
ATOM 787 C CA . LYS A 1 100 ? -22.243 3.889 25.049 1.00 64.69 100 LYS A CA 1
ATOM 788 C C . LYS A 1 100 ? -22.323 4.308 23.573 1.00 64.69 100 LYS A C 1
ATOM 790 O O . LYS A 1 100 ? -23.407 4.511 23.033 1.00 64.69 100 LYS A O 1
ATOM 795 N N . VAL A 1 101 ? -21.171 4.494 22.934 1.00 65.44 101 VAL A N 1
ATOM 796 C CA . VAL A 1 101 ? -21.053 4.798 21.506 1.00 65.44 101 VAL A CA 1
ATOM 797 C C . VAL A 1 101 ? -20.817 3.487 20.769 1.00 65.44 101 VAL A C 1
ATOM 799 O O . VAL A 1 101 ? -19.822 2.808 21.004 1.00 65.44 101 VAL A O 1
ATOM 802 N N . MET A 1 102 ? -21.739 3.125 19.878 1.00 63.12 102 MET A N 1
ATOM 803 C CA . MET A 1 102 ? -21.495 2.060 18.908 1.00 63.12 102 MET A CA 1
ATOM 804 C C . MET A 1 102 ? -20.655 2.630 17.768 1.00 63.12 102 MET A C 1
ATOM 806 O O . MET A 1 102 ? -21.149 3.420 16.965 1.00 63.12 102 MET A O 1
ATOM 810 N N . CYS A 1 103 ? -19.384 2.241 17.717 1.00 69.12 103 CYS A N 1
ATOM 811 C CA . CYS A 1 103 ? -18.465 2.599 16.644 1.00 69.12 103 CYS A CA 1
ATOM 812 C C . CYS A 1 103 ? -18.295 1.403 15.702 1.00 69.12 103 CYS A C 1
ATOM 814 O O . CYS A 1 103 ? -17.967 0.305 16.144 1.00 69.12 103 CYS A O 1
ATOM 816 N N . GLY A 1 104 ? -18.504 1.627 14.406 1.00 75.94 104 GLY A N 1
ATOM 817 C CA . GLY A 1 104 ? -18.130 0.698 13.340 1.00 75.94 104 GLY A CA 1
ATOM 818 C C . GLY A 1 104 ? -16.985 1.275 12.511 1.00 75.94 104 GLY A C 1
ATOM 819 O O . GLY A 1 104 ? -16.786 2.490 12.487 1.00 75.94 104 GLY A O 1
ATOM 820 N N . GLY A 1 105 ? -16.235 0.417 11.825 1.00 78.94 105 GLY A N 1
ATOM 821 C CA . GLY A 1 105 ? -15.115 0.836 10.988 1.00 78.94 105 GLY A CA 1
ATOM 822 C C . GLY A 1 105 ? -14.791 -0.176 9.897 1.00 78.94 105 GLY A C 1
ATOM 823 O O . GLY A 1 105 ? -15.237 -1.320 9.943 1.00 78.94 105 GLY A O 1
ATOM 824 N N . LEU A 1 106 ? -14.012 0.269 8.913 1.00 80.75 106 LEU A N 1
ATOM 825 C CA . LEU A 1 106 ? -13.477 -0.567 7.842 1.00 80.75 106 LEU A CA 1
ATOM 826 C C . LEU A 1 106 ? -11.955 -0.605 7.966 1.00 80.75 106 LEU A C 1
ATOM 828 O O . LEU A 1 106 ? -11.313 0.444 8.042 1.00 80.75 106 LEU A O 1
ATOM 832 N N . ILE A 1 107 ? -11.388 -1.810 7.970 1.00 79.19 107 ILE A N 1
ATOM 833 C CA . ILE A 1 107 ? -9.941 -2.028 7.951 1.00 79.19 107 ILE A CA 1
ATOM 834 C C . ILE A 1 107 ? -9.574 -2.566 6.573 1.00 79.19 107 ILE A C 1
ATOM 836 O O . ILE A 1 107 ? -10.085 -3.597 6.145 1.00 79.19 107 ILE A O 1
ATOM 840 N N . PHE A 1 108 ? -8.668 -1.871 5.892 1.00 77.25 108 PHE A N 1
ATOM 841 C CA . PHE A 1 108 ? -8.088 -2.332 4.637 1.00 77.25 108 PHE A CA 1
ATOM 842 C C . PHE A 1 108 ? -6.729 -2.960 4.937 1.00 77.25 108 PHE A C 1
ATOM 844 O O . PHE A 1 108 ? -5.755 -2.249 5.193 1.00 77.25 108 PHE A O 1
ATOM 851 N N . SER A 1 109 ? -6.679 -4.291 4.932 1.00 76.75 109 SER A N 1
ATOM 852 C CA . SER A 1 109 ? -5.446 -5.056 5.119 1.00 76.75 109 SER A CA 1
ATOM 853 C C . SER A 1 109 ? -5.081 -5.801 3.835 1.00 76.75 109 SER A C 1
ATOM 855 O O . SER A 1 109 ? -5.948 -6.283 3.100 1.00 76.75 109 SER A O 1
ATOM 857 N N . CYS A 1 110 ? -3.783 -5.854 3.552 1.00 76.50 110 CYS A N 1
ATOM 858 C CA . CYS A 1 110 ? -3.228 -6.582 2.419 1.00 76.50 110 CYS A CA 1
ATOM 859 C C . CYS A 1 110 ? -2.916 -8.016 2.855 1.00 76.50 110 CYS A C 1
ATOM 861 O O . CYS A 1 110 ? -2.241 -8.215 3.866 1.00 76.50 110 CYS A O 1
ATOM 863 N N . CYS A 1 111 ? -3.343 -9.008 2.070 1.00 71.31 111 CYS A N 1
ATOM 864 C CA . CYS A 1 111 ? -3.045 -10.417 2.345 1.00 71.31 111 CYS A CA 1
ATOM 865 C C . CYS A 1 111 ? -1.538 -10.729 2.351 1.00 71.31 111 CYS A C 1
ATOM 867 O O . CYS A 1 111 ? -1.118 -11.658 3.031 1.00 71.31 111 CYS A O 1
ATOM 869 N N . GLY A 1 112 ? -0.722 -9.938 1.644 1.00 74.88 112 GLY A N 1
ATOM 870 C CA . GLY A 1 112 ? 0.735 -10.097 1.600 1.00 74.88 112 GLY A CA 1
ATOM 871 C C . GLY A 1 112 ? 1.483 -9.530 2.811 1.00 74.88 112 GLY A C 1
ATOM 872 O O . GLY A 1 112 ? 2.669 -9.795 2.962 1.00 74.88 112 GLY A O 1
ATOM 873 N N . ARG A 1 113 ? 0.814 -8.767 3.694 1.00 76.06 113 ARG A N 1
ATOM 874 C CA . ARG A 1 113 ? 1.451 -8.154 4.878 1.00 76.06 113 ARG A CA 1
ATOM 875 C C . ARG A 1 113 ? 1.338 -8.988 6.158 1.00 76.06 113 ARG A C 1
ATOM 877 O O . ARG A 1 113 ? 1.573 -8.470 7.241 1.00 76.06 113 ARG A O 1
ATOM 884 N N . GLY A 1 114 ? 0.919 -10.246 6.051 1.00 78.75 114 GLY A N 1
ATOM 885 C CA . GLY A 1 114 ? 0.833 -11.164 7.185 1.00 78.75 114 GLY A CA 1
ATOM 886 C C . GLY A 1 114 ? 2.188 -11.781 7.530 1.00 78.75 114 GLY A C 1
ATOM 887 O O . GLY A 1 114 ? 3.209 -11.101 7.582 1.00 78.75 114 GLY A O 1
ATOM 888 N N . GLU A 1 115 ? 2.188 -13.096 7.725 1.00 82.50 115 GLU A N 1
ATOM 889 C CA . GLU A 1 115 ? 3.351 -13.886 8.142 1.00 82.50 115 GLU A CA 1
ATOM 890 C C . GLU A 1 115 ? 4.580 -13.708 7.237 1.00 82.50 115 GLU A C 1
ATOM 892 O O . GLU A 1 115 ? 5.693 -13.627 7.736 1.00 82.50 115 GLU A O 1
ATOM 897 N N . SER A 1 116 ? 4.395 -13.545 5.925 1.00 79.75 116 SER A N 1
ATOM 898 C CA . SER A 1 116 ? 5.499 -13.359 4.974 1.00 79.75 116 SER A CA 1
ATOM 899 C C . SER A 1 116 ? 6.246 -12.028 5.109 1.00 79.75 116 SER A C 1
ATOM 901 O O . SER A 1 116 ? 7.399 -11.947 4.708 1.00 79.75 116 SER A O 1
ATOM 903 N N . PHE A 1 117 ? 5.601 -10.979 5.629 1.00 83.75 117 PHE A N 1
ATOM 904 C CA . PHE A 1 117 ? 6.169 -9.624 5.672 1.00 83.75 117 PHE A CA 1
ATOM 905 C C . PHE A 1 117 ? 6.407 -9.128 7.099 1.00 83.75 117 PHE A C 1
ATOM 907 O O . PHE A 1 117 ? 7.418 -8.488 7.364 1.00 83.75 117 PHE A O 1
ATOM 914 N N . LEU A 1 118 ? 5.474 -9.395 8.017 1.00 85.94 118 LEU A N 1
ATOM 915 C CA . LEU A 1 118 ? 5.550 -8.974 9.419 1.00 85.94 118 LEU A CA 1
ATOM 916 C C . LEU A 1 118 ? 5.916 -10.122 10.365 1.00 85.94 118 LEU A C 1
ATOM 918 O O . LEU A 1 118 ? 5.910 -9.908 11.573 1.00 85.94 118 LEU A O 1
ATOM 922 N N . GLU A 1 119 ? 6.161 -11.330 9.842 1.00 87.25 119 GLU A N 1
ATOM 923 C CA . GLU A 1 119 ? 6.429 -12.544 10.636 1.00 87.25 119 GLU A CA 1
ATOM 924 C C . GLU A 1 119 ? 5.303 -12.873 11.638 1.00 87.25 119 GLU A C 1
ATOM 926 O O . GLU A 1 119 ? 5.477 -13.630 12.591 1.00 87.25 119 GLU A O 1
ATOM 931 N N . GLN A 1 120 ? 4.112 -12.304 11.416 1.00 86.25 120 GLN A N 1
ATOM 932 C CA . GLN A 1 120 ? 2.955 -12.455 12.283 1.00 86.25 120 GLN A CA 1
ATOM 933 C C . GLN A 1 120 ? 1.662 -12.547 11.456 1.00 86.25 120 GLN A C 1
ATOM 935 O O . GLN A 1 120 ? 1.336 -11.625 10.696 1.00 86.25 120 GLN A O 1
ATOM 940 N N . PRO A 1 121 ? 0.863 -13.618 11.615 1.00 85.81 121 PRO A N 1
ATOM 941 C CA . PRO A 1 121 ? -0.430 -13.713 10.953 1.00 85.81 121 PRO A CA 1
ATOM 942 C C . PRO A 1 121 ? -1.387 -12.647 11.493 1.00 85.81 121 PRO A C 1
ATOM 944 O O . PRO A 1 121 ? -1.394 -12.338 12.685 1.00 85.81 121 PRO A O 1
ATOM 947 N N . ASN A 1 122 ? -2.243 -12.106 10.621 1.00 84.06 122 ASN A N 1
ATOM 948 C CA . ASN A 1 122 ? -3.315 -11.175 11.001 1.00 84.06 122 ASN A CA 1
ATOM 949 C C . ASN A 1 122 ? -2.836 -9.904 11.738 1.00 84.06 122 ASN A C 1
ATOM 951 O O . ASN A 1 122 ? -3.632 -9.270 12.436 1.00 84.06 122 ASN A O 1
ATOM 955 N N . ALA A 1 123 ? -1.564 -9.515 11.586 1.00 84.38 123 ALA A N 1
ATOM 956 C CA . ALA A 1 123 ? -0.914 -8.452 12.357 1.00 84.38 123 ALA A CA 1
ATOM 957 C C . ALA A 1 123 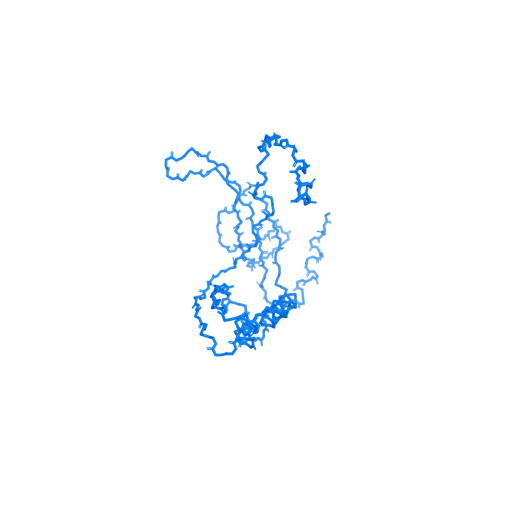? -1.696 -7.123 12.380 1.00 84.38 123 ALA A C 1
ATOM 959 O O . ALA A 1 123 ? -1.843 -6.512 13.446 1.00 84.38 123 ALA A O 1
ATOM 960 N N . ASP A 1 124 ? -2.253 -6.711 11.235 1.00 84.81 124 ASP A N 1
ATOM 961 C CA . ASP A 1 124 ? -3.084 -5.506 11.107 1.00 84.81 124 ASP A CA 1
ATOM 962 C C . ASP A 1 124 ? -4.381 -5.617 11.936 1.00 84.81 124 ASP A C 1
ATOM 964 O O . ASP A 1 124 ? -4.707 -4.732 12.727 1.00 84.81 124 ASP A O 1
ATOM 968 N N . SER A 1 125 ? -5.121 -6.722 11.797 1.00 87.00 125 SER A N 1
ATOM 969 C CA . SER A 1 125 ? -6.392 -6.954 12.505 1.00 87.00 125 SER A CA 1
ATOM 970 C C . SER A 1 125 ? -6.228 -7.252 13.997 1.00 87.00 125 SER A C 1
ATOM 972 O O . SER A 1 125 ? -7.137 -6.966 14.784 1.00 87.00 125 SER A O 1
ATOM 974 N N . LEU A 1 126 ? -5.077 -7.793 14.407 1.00 87.94 126 LEU A N 1
ATOM 975 C CA . LEU A 1 126 ? -4.757 -8.011 15.818 1.00 87.94 126 LEU A CA 1
ATOM 976 C C . LEU A 1 126 ? -4.711 -6.686 16.576 1.00 87.94 126 LEU A C 1
ATOM 978 O O . LEU A 1 126 ? -5.224 -6.618 17.688 1.00 87.94 126 LEU A O 1
ATOM 982 N N . ALA A 1 127 ? -4.225 -5.610 15.943 1.00 89.31 127 ALA A N 1
ATOM 983 C CA . ALA A 1 127 ? -4.168 -4.309 16.600 1.00 89.31 127 ALA A CA 1
ATOM 984 C C . ALA A 1 127 ? -5.557 -3.801 17.029 1.00 89.31 127 ALA A C 1
ATOM 986 O O . ALA A 1 127 ? -5.698 -3.116 18.044 1.00 89.31 127 ALA A O 1
ATOM 987 N N . PHE A 1 128 ? -6.590 -4.157 16.263 1.00 90.06 128 PHE A N 1
ATOM 988 C CA . PHE A 1 128 ? -7.979 -3.872 16.599 1.00 90.06 128 PHE A CA 1
ATOM 989 C C . PHE A 1 128 ? -8.536 -4.854 17.632 1.00 90.06 128 PHE A C 1
ATOM 991 O O . PHE A 1 128 ? -9.068 -4.426 18.655 1.00 90.06 128 PHE A O 1
ATOM 998 N N . SER A 1 129 ? -8.390 -6.156 17.384 1.00 89.06 129 SER A N 1
ATOM 999 C CA . SER A 1 129 ? -9.022 -7.207 18.194 1.00 89.06 129 SER A CA 1
ATOM 1000 C C . SER A 1 129 ? -8.510 -7.227 19.640 1.00 89.06 129 SER A C 1
ATOM 1002 O O . SER A 1 129 ? -9.295 -7.430 20.560 1.00 89.06 129 SER A O 1
ATOM 1004 N N . GLU A 1 130 ? -7.222 -6.936 19.852 1.00 90.81 130 GLU A N 1
ATOM 1005 C CA . GLU A 1 130 ? -6.606 -6.819 21.184 1.00 90.81 130 GLU A CA 1
ATOM 1006 C C . GLU A 1 130 ? -7.090 -5.581 21.960 1.00 90.81 130 GLU A C 1
ATOM 1008 O O . GLU A 1 130 ? -7.099 -5.570 23.188 1.00 90.81 130 GLU A O 1
ATOM 1013 N N . ASN A 1 131 ? -7.508 -4.517 21.266 1.00 90.81 131 ASN A N 1
ATOM 1014 C CA . ASN A 1 131 ? -8.075 -3.339 21.920 1.00 90.81 131 ASN A CA 1
ATOM 1015 C C . ASN A 1 131 ? -9.581 -3.498 22.172 1.00 90.81 131 ASN A C 1
ATOM 1017 O O . ASN A 1 131 ? -10.070 -3.081 23.222 1.00 90.81 131 ASN A O 1
ATOM 1021 N N . PHE A 1 132 ? -10.322 -4.130 21.262 1.00 88.00 132 PHE A N 1
ATOM 1022 C CA . PHE A 1 132 ? -11.785 -4.222 21.294 1.00 88.00 132 PHE A CA 1
ATOM 1023 C C . PHE A 1 132 ? -12.276 -5.671 21.389 1.00 88.00 132 PHE A C 1
ATOM 1025 O O . PHE A 1 132 ? -12.975 -6.170 20.507 1.00 88.00 132 PHE A O 1
ATOM 1032 N N . GLU A 1 133 ? -11.930 -6.340 22.488 1.00 86.06 133 GLU A N 1
ATOM 1033 C CA . GLU A 1 133 ? -12.391 -7.700 22.779 1.00 86.06 133 GLU A CA 1
ATOM 1034 C C . GLU A 1 133 ? -13.924 -7.820 22.694 1.00 86.06 133 GLU A C 1
ATOM 1036 O O . GLU A 1 133 ? -14.666 -6.987 23.220 1.00 86.06 133 GLU A O 1
ATOM 1041 N N . GLY A 1 134 ? -14.404 -8.865 22.014 1.00 83.06 134 GLY A N 1
ATOM 1042 C CA . GLY A 1 134 ? -15.834 -9.138 21.833 1.00 83.06 134 GLY A CA 1
ATOM 1043 C C . GLY A 1 134 ? -16.521 -8.329 20.727 1.00 83.06 134 GLY A C 1
ATOM 1044 O O . GLY A 1 134 ? -17.679 -8.607 20.409 1.00 83.06 134 GLY A O 1
ATOM 1045 N N . VAL A 1 135 ? -15.835 -7.371 20.094 1.00 85.50 135 VAL A N 1
ATOM 1046 C CA . VAL A 1 135 ? -16.360 -6.681 18.909 1.00 85.50 135 VAL A CA 1
ATOM 1047 C C . VAL A 1 135 ? -16.156 -7.560 17.678 1.00 85.50 135 VAL A C 1
ATOM 1049 O O . VAL A 1 135 ? -15.050 -8.011 17.390 1.00 85.50 135 VAL A O 1
ATOM 1052 N N . SER A 1 136 ? -17.235 -7.805 16.934 1.00 83.94 136 SER A N 1
ATOM 1053 C CA . SER A 1 136 ? -17.159 -8.570 15.688 1.00 83.94 136 SER A CA 1
ATOM 1054 C C . SER A 1 136 ? -16.360 -7.803 14.636 1.00 83.94 136 SER A C 1
ATOM 1056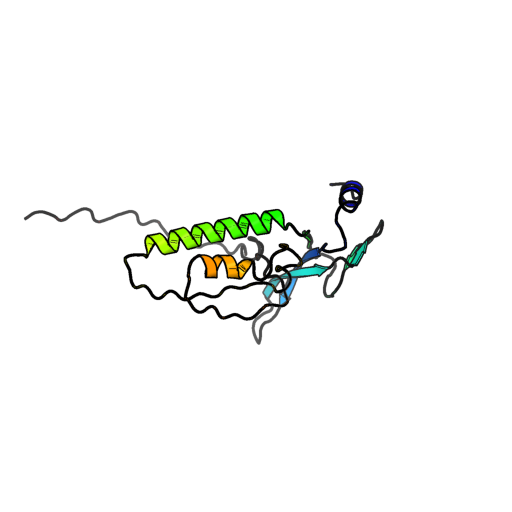 O O . SER A 1 136 ? -16.708 -6.675 14.287 1.00 83.94 136 SER A O 1
ATOM 1058 N N . LEU A 1 137 ? -15.318 -8.440 14.106 1.00 82.56 137 LEU A N 1
ATOM 1059 C CA . LEU A 1 137 ? -14.538 -7.944 12.980 1.00 82.56 137 LEU A CA 1
ATOM 1060 C C . LEU A 1 137 ? -14.867 -8.782 11.742 1.00 82.56 137 LEU A C 1
ATOM 1062 O O . LEU A 1 137 ? -14.781 -10.007 11.770 1.00 82.56 137 LEU A O 1
ATOM 1066 N N . SER A 1 138 ? -15.240 -8.114 10.656 1.00 79.56 138 SER A N 1
ATOM 1067 C CA . SER A 1 138 ? -15.417 -8.720 9.337 1.00 79.56 138 SER A CA 1
ATOM 1068 C C . SER A 1 138 ? -14.652 -7.894 8.313 1.00 79.56 138 SER A C 1
ATOM 1070 O O . SER A 1 138 ? -14.494 -6.682 8.480 1.00 79.56 138 SER A O 1
ATOM 1072 N N . GLY A 1 139 ? -14.157 -8.538 7.264 1.00 73.12 139 GLY A N 1
ATOM 1073 C CA . GLY A 1 139 ? -13.350 -7.877 6.254 1.00 73.12 139 GLY A CA 1
ATOM 1074 C C . GLY A 1 139 ? -13.173 -8.724 5.007 1.00 73.12 139 GLY A C 1
ATOM 1075 O O . GLY A 1 139 ? -13.415 -9.930 5.001 1.00 73.12 139 GLY A O 1
ATOM 1076 N N . VAL A 1 140 ? -12.734 -8.058 3.947 1.00 69.12 140 VAL A N 1
ATOM 1077 C CA . VAL A 1 140 ? -12.275 -8.678 2.707 1.00 69.12 140 VAL A CA 1
ATOM 1078 C C . VAL A 1 140 ? -10.803 -8.334 2.536 1.00 69.12 140 VAL A C 1
ATOM 1080 O O . VAL A 1 140 ? -10.399 -7.195 2.774 1.00 69.12 140 VAL A O 1
ATOM 1083 N N . PHE A 1 141 ? -9.994 -9.314 2.147 1.00 66.81 141 PHE A N 1
ATOM 1084 C CA . PHE A 1 141 ? -8.595 -9.064 1.827 1.00 66.81 141 PHE A CA 1
ATOM 1085 C C . PHE A 1 141 ? -8.486 -8.473 0.425 1.00 66.81 141 PHE A C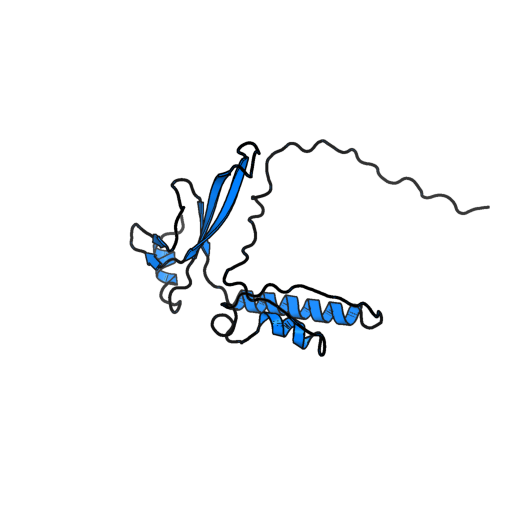 1
ATOM 1087 O O . PHE A 1 141 ? -9.088 -8.979 -0.523 1.00 66.81 141 PHE A O 1
ATOM 1094 N N . CYS A 1 142 ? -7.698 -7.409 0.293 1.00 62.84 142 CYS A N 1
ATOM 1095 C CA . CYS A 1 142 ? -7.350 -6.853 -1.008 1.00 62.84 142 CYS A CA 1
ATOM 1096 C C . CYS A 1 142 ? -6.043 -7.489 -1.498 1.00 62.84 142 CYS A C 1
ATOM 1098 O O . CYS A 1 142 ? -5.047 -7.490 -0.774 1.00 62.84 142 CYS A O 1
ATOM 1100 N N . CYS A 1 143 ? -6.026 -7.966 -2.745 1.00 65.25 143 CYS A N 1
ATOM 1101 C CA . CYS A 1 143 ? -4.832 -8.504 -3.410 1.00 65.25 143 CYS A CA 1
ATOM 1102 C C . CYS A 1 143 ? -3.971 -7.395 -4.043 1.00 65.25 143 CYS A C 1
ATOM 1104 O O . CYS A 1 143 ? -3.552 -7.506 -5.193 1.00 65.25 143 CYS A O 1
ATOM 1106 N N . GLY A 1 144 ? -3.763 -6.284 -3.335 1.00 63.34 144 GLY A N 1
ATOM 1107 C CA . GLY A 1 144 ? -3.006 -5.151 -3.859 1.00 63.34 144 GLY A CA 1
ATOM 1108 C C . GLY A 1 144 ? -2.742 -4.075 -2.816 1.00 63.34 144 GLY A C 1
ATOM 1109 O O . GLY A 1 144 ? -3.487 -3.916 -1.846 1.00 63.34 144 GLY A O 1
ATOM 1110 N N . GLU A 1 145 ? -1.663 -3.327 -3.021 1.00 64.12 145 GLU A N 1
ATOM 1111 C CA . GLU A 1 145 ? -1.259 -2.249 -2.128 1.00 64.12 145 GLU A CA 1
ATOM 1112 C C . GLU A 1 145 ? -2.104 -0.991 -2.352 1.00 64.12 145 GLU A C 1
ATOM 1114 O O . GLU A 1 145 ? -2.235 -0.487 -3.469 1.00 64.12 145 GLU A O 1
ATOM 1119 N N . ILE A 1 146 ? -2.634 -0.427 -1.264 1.00 62.03 146 ILE A N 1
ATOM 1120 C CA . ILE A 1 146 ? -3.210 0.918 -1.282 1.00 62.03 146 ILE A CA 1
ATOM 1121 C C . ILE A 1 146 ? -2.075 1.900 -0.991 1.00 62.03 146 ILE A C 1
ATOM 1123 O O . ILE A 1 146 ? -1.745 2.189 0.161 1.00 62.03 146 ILE A O 1
ATOM 1127 N N . GLY A 1 147 ? -1.449 2.393 -2.056 1.00 60.44 147 GLY A N 1
ATOM 1128 C CA . GLY A 1 147 ? -0.438 3.439 -1.968 1.00 60.44 147 GLY A CA 1
ATOM 1129 C C . GLY A 1 147 ? -1.053 4.791 -1.603 1.00 60.44 147 GLY A C 1
ATOM 1130 O O . GLY A 1 147 ? -2.178 5.116 -1.990 1.00 60.44 147 GLY A O 1
ATOM 1131 N N . ARG A 1 148 ? -0.299 5.630 -0.886 1.00 58.28 148 ARG A N 1
ATOM 1132 C CA . ARG A 1 148 ? -0.679 7.040 -0.729 1.00 58.28 148 ARG A CA 1
ATOM 1133 C C . ARG A 1 148 ? -0.661 7.697 -2.109 1.00 58.28 148 ARG A C 1
ATOM 1135 O O . ARG A 1 148 ? 0.368 7.685 -2.781 1.00 58.28 148 ARG A O 1
ATOM 1142 N N . SER A 1 149 ? -1.778 8.304 -2.512 1.00 52.03 149 SER A N 1
ATOM 1143 C CA . SER A 1 149 ? -1.770 9.252 -3.629 1.00 52.03 149 SER A CA 1
ATOM 1144 C C . SER A 1 149 ? -0.714 10.310 -3.320 1.00 52.03 149 SER A C 1
ATOM 1146 O O . SER A 1 149 ? -0.704 10.856 -2.214 1.00 52.03 149 SER A O 1
ATOM 1148 N N . SER A 1 150 ? 0.200 10.588 -4.252 1.00 54.88 150 SER A N 1
ATOM 1149 C CA . SER A 1 150 ? 1.172 11.655 -4.039 1.00 54.88 150 SER A CA 1
ATOM 1150 C C . SER A 1 150 ? 0.424 12.955 -3.725 1.00 54.88 150 SER A C 1
ATOM 1152 O O . SER A 1 150 ? -0.609 13.256 -4.329 1.00 54.88 150 SER A O 1
ATOM 1154 N N . VAL A 1 151 ? 0.947 13.737 -2.776 1.00 48.97 151 VAL A N 1
ATOM 1155 C CA . VAL A 1 151 ? 0.384 15.039 -2.359 1.00 48.97 151 VAL A CA 1
ATOM 1156 C C . VAL A 1 151 ? 0.188 15.982 -3.565 1.00 48.97 151 VAL A C 1
ATOM 1158 O O . VAL A 1 151 ? -0.672 16.855 -3.563 1.00 48.97 151 VAL A O 1
ATOM 1161 N N . SER A 1 152 ? 0.931 15.750 -4.648 1.00 48.56 152 SER A N 1
ATOM 1162 C CA . SER A 1 152 ? 0.896 16.494 -5.907 1.00 48.56 152 SER A CA 1
ATOM 1163 C C . SER A 1 152 ? -0.197 16.085 -6.910 1.00 48.56 152 SER A C 1
ATOM 1165 O O . SER A 1 152 ? -0.329 16.748 -7.937 1.00 48.56 152 SER A O 1
ATOM 1167 N N . ILE A 1 153 ? -0.996 15.038 -6.665 1.00 48.31 153 ILE A N 1
ATOM 1168 C CA . ILE A 1 153 ? -2.091 14.635 -7.579 1.00 48.31 153 ILE A CA 1
ATOM 1169 C C . ILE A 1 153 ? -3.303 15.593 -7.500 1.00 48.31 153 ILE A C 1
ATOM 1171 O O . ILE A 1 153 ? -4.158 15.567 -8.383 1.00 48.31 153 ILE A O 1
ATOM 1175 N N . GLY A 1 154 ? -3.340 16.498 -6.512 1.00 42.47 154 GLY A N 1
ATOM 1176 C CA . GLY A 1 154 ? -4.412 17.487 -6.327 1.00 42.47 154 GLY A CA 1
ATOM 1177 C C . GLY A 1 154 ? -4.046 18.958 -6.567 1.00 42.47 154 GLY A C 1
ATOM 1178 O O . GLY A 1 154 ? -4.945 19.792 -6.556 1.00 42.47 154 GLY A O 1
ATOM 1179 N N . GLN A 1 155 ? -2.775 19.311 -6.795 1.00 37.75 155 GLN A N 1
ATOM 1180 C CA . GLN A 1 155 ? -2.402 20.695 -7.124 1.00 37.75 155 GLN A CA 1
ATOM 1181 C C . GLN A 1 155 ? -2.503 20.924 -8.634 1.00 37.75 155 GLN A C 1
ATOM 1183 O O . GLN A 1 155 ? -1.511 20.992 -9.358 1.00 37.75 155 GLN A O 1
ATOM 1188 N N . ASP A 1 156 ? -3.742 21.007 -9.112 1.00 36.84 156 ASP A N 1
ATOM 1189 C CA . ASP A 1 156 ? -4.034 21.788 -10.307 1.00 36.84 156 ASP A CA 1
ATOM 1190 C C . ASP A 1 156 ? -3.932 23.264 -9.893 1.00 36.84 156 ASP A C 1
ATOM 1192 O O . ASP A 1 156 ? -4.606 23.688 -8.953 1.00 36.84 156 ASP A O 1
ATOM 1196 N N . ASN A 1 157 ? -3.055 24.035 -10.538 1.00 40.03 157 ASN A N 1
ATOM 1197 C CA . ASN A 1 157 ? -2.879 25.473 -10.304 1.00 40.03 157 ASN A CA 1
ATOM 1198 C C . ASN A 1 157 ? -4.081 26.265 -10.864 1.00 40.03 157 ASN A C 1
ATOM 1200 O O . ASN A 1 157 ? -3.929 27.149 -11.707 1.00 40.03 157 ASN A O 1
ATOM 1204 N N . GLY A 1 158 ? -5.289 25.938 -10.408 1.00 34.34 158 GLY A N 1
ATOM 1205 C CA . GLY A 1 158 ? -6.479 26.755 -10.572 1.00 34.34 158 GLY A CA 1
ATOM 1206 C C . GLY A 1 158 ? -6.496 27.810 -9.474 1.00 34.34 158 GLY A C 1
ATOM 1207 O O . GLY A 1 158 ? -6.603 27.477 -8.297 1.00 34.34 158 GLY A O 1
ATOM 1208 N N . ALA A 1 159 ? -6.344 29.074 -9.862 1.00 32.66 159 ALA A N 1
ATOM 1209 C CA . ALA A 1 159 ? -6.384 30.231 -8.976 1.00 32.66 159 ALA A CA 1
ATOM 1210 C C . ALA A 1 159 ? -7.519 30.134 -7.935 1.00 32.66 159 ALA A C 1
ATOM 1212 O O . ALA A 1 159 ? -8.687 29.982 -8.293 1.00 32.66 159 ALA A O 1
ATOM 1213 N N . MET A 1 160 ? -7.178 30.257 -6.647 1.00 28.52 160 MET A N 1
ATOM 1214 C CA . MET A 1 160 ? -8.175 30.445 -5.594 1.00 28.52 160 MET A CA 1
ATOM 1215 C C . MET A 1 160 ? -8.825 31.829 -5.740 1.00 28.52 160 MET A C 1
ATOM 1217 O O . MET A 1 160 ? -8.104 32.829 -5.747 1.00 28.52 160 MET A O 1
ATOM 1221 N N . PRO A 1 161 ? -10.163 31.941 -5.791 1.00 32.62 161 PRO A N 1
ATOM 1222 C CA . PRO A 1 161 ? -10.816 33.208 -5.513 1.00 32.62 161 PRO A CA 1
ATOM 1223 C C . PRO A 1 161 ? -10.633 33.542 -4.027 1.00 32.62 161 PRO A C 1
ATOM 1225 O O . PRO A 1 161 ? -10.980 32.754 -3.147 1.00 32.62 161 PRO A O 1
ATOM 1228 N N . HIS A 1 162 ? -10.066 34.720 -3.760 1.00 31.22 162 HIS A N 1
ATOM 1229 C CA . HIS A 1 162 ? -9.968 35.314 -2.430 1.00 31.22 162 HIS A CA 1
ATOM 1230 C C . HIS A 1 162 ? -11.343 35.348 -1.749 1.00 31.22 162 HIS A C 1
ATOM 1232 O O . HIS A 1 162 ? -12.223 36.098 -2.175 1.00 31.22 162 HIS A O 1
ATOM 1238 N N . LEU A 1 163 ? -11.506 34.598 -0.657 1.00 29.84 163 LEU A N 1
ATOM 1239 C CA . LEU A 1 163 ? -12.605 34.805 0.281 1.00 29.84 163 LEU A CA 1
ATOM 1240 C C . LEU A 1 163 ? -12.087 35.637 1.458 1.00 29.84 163 LEU A C 1
ATOM 1242 O O . LEU A 1 163 ? -11.116 35.277 2.117 1.00 29.84 163 LEU A O 1
ATOM 1246 N N . LYS A 1 164 ? -12.708 36.805 1.630 1.00 30.59 164 LYS A N 1
ATOM 1247 C CA . LYS A 1 164 ? -12.353 37.845 2.595 1.00 30.59 164 LYS A CA 1
ATOM 1248 C C . LYS A 1 164 ? -12.582 37.377 4.036 1.00 30.59 164 LYS A C 1
ATOM 1250 O O . LYS A 1 164 ? -13.574 36.719 4.329 1.00 30.59 164 LYS A O 1
ATOM 1255 N N . ASN A 1 165 ? -11.673 37.808 4.904 1.00 29.22 165 ASN A N 1
ATOM 1256 C CA . ASN A 1 165 ? -11.688 37.675 6.357 1.00 29.22 165 ASN A CA 1
ATOM 1257 C C . ASN A 1 165 ? -13.005 38.181 6.974 1.00 29.22 165 ASN A C 1
ATOM 1259 O O . ASN A 1 165 ? -13.472 39.264 6.617 1.00 29.22 165 ASN A O 1
ATOM 1263 N N . ASN A 1 166 ? -13.535 37.468 7.967 1.00 32.50 166 ASN A N 1
ATOM 1264 C CA . ASN A 1 166 ? -14.428 38.037 8.974 1.00 32.50 166 ASN A CA 1
ATOM 1265 C C . ASN A 1 166 ? -14.000 37.583 10.377 1.00 32.50 166 ASN A C 1
ATOM 1267 O O . ASN A 1 166 ? -14.396 36.539 10.885 1.00 32.50 166 ASN A O 1
ATOM 1271 N N . GLU A 1 167 ? -13.167 38.407 11.004 1.00 34.19 167 GLU A N 1
ATOM 1272 C CA . GLU A 1 167 ? -12.913 38.352 12.437 1.00 34.19 167 GLU A CA 1
ATOM 1273 C C . GLU A 1 167 ? -14.172 38.801 13.203 1.00 34.19 167 GLU A C 1
ATOM 1275 O O . GLU A 1 167 ? -14.752 39.848 12.930 1.00 34.19 167 GLU A O 1
ATOM 1280 N N . THR A 1 168 ? -14.586 37.957 14.147 1.00 32.97 168 THR A N 1
ATOM 1281 C CA . THR A 1 168 ? -15.076 38.289 15.492 1.00 32.97 168 THR A CA 1
ATOM 1282 C C . THR A 1 168 ? -15.965 39.532 15.657 1.00 32.97 168 THR A C 1
ATOM 1284 O O . THR A 1 168 ? -15.492 40.632 15.925 1.00 32.97 168 THR A O 1
ATOM 1287 N N . LEU A 1 169 ? -17.282 39.311 15.695 1.00 31.95 169 LEU A N 1
ATOM 1288 C CA . LEU A 1 169 ? -18.235 40.171 16.404 1.00 31.95 169 LEU A CA 1
ATOM 1289 C C . LEU A 1 169 ? -19.228 39.293 17.170 1.00 31.95 169 LEU A C 1
ATOM 1291 O O . LEU A 1 169 ? -20.081 38.663 16.556 1.00 31.95 169 LEU A O 1
ATOM 1295 N N . ALA A 1 170 ? -19.067 39.241 18.497 1.00 31.34 170 ALA A N 1
ATOM 1296 C CA . ALA A 1 170 ? -20.136 39.250 19.508 1.00 31.34 170 ALA A CA 1
ATOM 1297 C C . ALA A 1 170 ? -19.581 38.806 20.877 1.00 31.34 170 ALA A C 1
ATOM 1299 O O . ALA A 1 170 ? -19.807 37.692 21.344 1.00 31.34 170 ALA A O 1
ATOM 1300 N N . ALA A 1 171 ? -18.855 39.711 21.537 1.00 33.84 171 ALA A N 1
ATOM 1301 C CA . ALA A 1 171 ? -18.823 39.774 22.993 1.00 33.84 171 ALA A CA 1
ATOM 1302 C C . ALA A 1 171 ? -19.720 40.950 23.406 1.00 33.84 171 ALA A C 1
ATOM 1304 O O . ALA A 1 171 ? -19.348 42.098 23.191 1.00 33.84 171 ALA A O 1
ATOM 1305 N N . SER A 1 172 ? -20.917 40.635 23.901 1.00 33.78 172 SER A N 1
ATOM 1306 C CA . SER A 1 172 ? -21.921 41.481 24.580 1.00 33.78 172 SER A CA 1
ATOM 1307 C C . SER A 1 172 ? -23.240 40.740 24.338 1.00 33.78 172 SER A C 1
ATOM 1309 O O . SER A 1 172 ? -23.606 40.546 23.190 1.00 33.78 172 SER A O 1
ATOM 1311 N N . GLU A 1 173 ? -23.908 40.132 25.314 1.00 35.59 173 GLU A N 1
ATOM 1312 C CA . GLU A 1 173 ? -24.697 40.837 26.322 1.00 35.59 173 GLU A CA 1
ATOM 1313 C C . GLU A 1 173 ? -24.845 39.974 27.595 1.00 35.59 173 GLU A C 1
ATOM 1315 O O . GLU A 1 173 ? -25.388 38.870 27.582 1.00 35.59 173 GLU A O 1
ATOM 1320 N N . ARG A 1 174 ? -24.381 40.504 28.730 1.00 40.44 174 ARG A N 1
ATOM 1321 C CA . ARG A 1 174 ? -24.881 40.182 30.075 1.00 40.44 174 ARG A CA 1
ATOM 1322 C C . ARG A 1 174 ? -24.903 41.478 30.880 1.00 40.44 174 ARG A C 1
ATOM 1324 O O . ARG A 1 174 ? -23.874 41.847 31.440 1.00 40.44 174 ARG A O 1
ATOM 1331 N N . LYS A 1 175 ? -26.054 42.155 30.913 1.00 38.38 175 LYS A N 1
ATOM 1332 C CA . LYS A 1 175 ? -26.590 42.923 32.058 1.00 38.38 175 LYS A CA 1
ATOM 1333 C C . LYS A 1 175 ? -27.830 43.719 31.635 1.00 38.38 175 LYS A C 1
ATOM 1335 O O . LYS A 1 175 ? -27.696 44.737 30.966 1.00 38.38 175 LYS A O 1
ATOM 1340 N N . ALA A 1 176 ? -28.992 43.280 32.099 1.00 37.56 176 ALA A N 1
ATOM 1341 C CA . ALA A 1 176 ? -29.856 43.999 33.036 1.00 37.56 176 ALA A CA 1
ATOM 1342 C C . ALA A 1 176 ? -30.861 42.985 33.592 1.00 37.56 176 ALA A C 1
ATOM 1344 O O . ALA A 1 176 ? -31.416 42.222 32.773 1.00 37.56 176 ALA A O 1
#